Protein AF-A0A9D1E280-F1 (afdb_monomer)

InterPro domains:
  IPR027417 P-loop containing nucleoside triphosphate hydrolase [G3DSA:3.40.50.300] (17-86)
  IPR027417 P-loop containing nucleoside triphosphate hydrolase [SSF52540] (41-78)
  IPR041682 AAA domain, group 14 [PF13173] (40-83)

Organism: NCBI:txid2840730

Foldseek 3Di:
DDPVLVVVQQVVVVVVLVPDDLPPPDDDPCLVVDDPPDPDDDDQDDDPPPCSVVSVSSSCVVVVDDDGDDDCPPPSNPPPDPVNVPD

Mean predicted aligned error: 4.61 Å

Radius of gyration: 14.78 Å; Cα contacts (8 Å, |Δi|>4): 31; chains: 1; bounding box: 34×29×33 Å

pLDDT: mean 89.34, std 5.33, range [56.62, 94.88]

Sequence (87 aa):
MNTQALLSVVADQREELLSNDCSELCSRHEESRLDLKSYRAQVVIGVRRCGKSTLCEMFLKQSGAEFAYVNFDDDRMKDMEASDLDR

Solvent-accessible surface area (backbone atoms only — not comparable to full-atom values): 5964 Å² total; per-re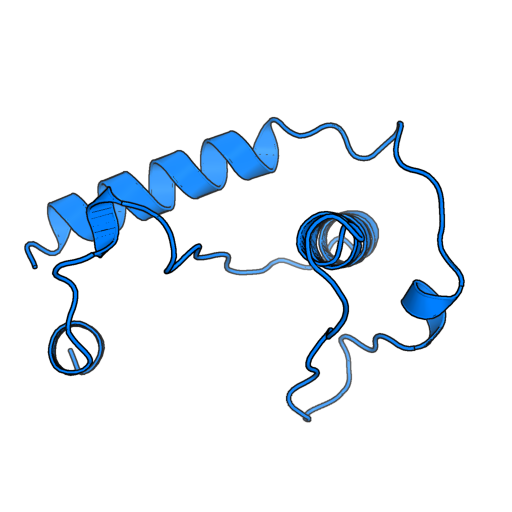sidue (Å²): 108,61,68,70,59,52,52,50,53,45,49,52,52,49,52,55,59,68,68,57,76,61,85,84,58,81,87,59,81,67,59,80,76,62,62,93,84,53,94,61,94,80,82,88,81,79,65,90,89,72,49,61,67,59,50,53,52,44,53,44,60,76,67,70,59,90,78,87,79,82,70,74,84,38,80,92,45,68,78,59,51,76,78,65,69,78,116

Structure (mmCIF, N/CA/C/O backbone):
data_AF-A0A9D1E280-F1
#
_entry.id   AF-A0A9D1E280-F1
#
loop_
_atom_site.group_PDB
_atom_site.id
_atom_site.type_symbol
_atom_site.label_atom_id
_atom_site.label_alt_id
_atom_site.label_comp_id
_atom_site.label_asym_id
_atom_site.label_entity_id
_atom_site.label_seq_id
_atom_site.pdbx_PDB_ins_code
_atom_site.Cartn_x
_atom_site.Cartn_y
_atom_site.Cartn_z
_atom_site.occupancy
_atom_site.B_iso_or_equiv
_atom_site.auth_seq_id
_atom_site.auth_comp_id
_atom_site.auth_asym_id
_atom_site.auth_atom_id
_atom_site.pdbx_PDB_model_num
ATOM 1 N N . MET A 1 1 ? -14.147 -0.084 16.616 1.00 71.50 1 MET A N 1
ATOM 2 C CA . MET A 1 1 ? -13.885 1.320 16.191 1.00 71.50 1 MET A CA 1
ATOM 3 C C . MET A 1 1 ? -15.129 1.954 15.537 1.00 71.50 1 MET A C 1
ATOM 5 O O . MET A 1 1 ? -16.024 1.225 15.135 1.00 71.50 1 MET A O 1
ATOM 9 N N . ASN A 1 2 ? -15.254 3.289 15.431 1.00 84.44 2 ASN A N 1
ATOM 10 C CA . ASN A 1 2 ? -16.378 3.911 14.695 1.00 84.44 2 ASN A CA 1
ATOM 11 C C . ASN A 1 2 ? -16.163 3.769 13.173 1.00 84.44 2 ASN A C 1
ATOM 13 O O . ASN A 1 2 ? -15.115 4.166 12.667 1.00 84.44 2 ASN A O 1
ATOM 17 N N . THR A 1 3 ? -17.156 3.262 12.436 1.00 86.31 3 THR A N 1
ATOM 18 C CA . THR A 1 3 ? -17.112 3.095 10.971 1.00 86.31 3 THR A CA 1
ATOM 19 C C . THR A 1 3 ? -16.778 4.389 10.225 1.00 86.31 3 THR A C 1
ATOM 21 O O . THR A 1 3 ? -16.013 4.357 9.268 1.00 86.31 3 THR A O 1
ATOM 24 N N . GLN A 1 4 ? -17.285 5.546 10.665 1.00 89.38 4 GLN A N 1
ATOM 25 C CA . GLN A 1 4 ? -16.947 6.831 10.036 1.00 89.38 4 GLN A CA 1
ATOM 26 C C . GLN A 1 4 ? -15.463 7.181 10.197 1.00 89.38 4 GLN A C 1
ATOM 28 O O . GLN A 1 4 ? -14.863 7.741 9.283 1.00 89.38 4 GLN A O 1
ATOM 33 N N . ALA A 1 5 ? -14.864 6.818 11.334 1.00 89.88 5 ALA A N 1
ATOM 34 C CA . ALA A 1 5 ? -13.440 7.027 11.570 1.00 89.88 5 ALA A CA 1
ATOM 35 C C . ALA A 1 5 ? -12.601 6.116 10.663 1.00 89.88 5 ALA A C 1
ATOM 37 O O . ALA A 1 5 ? -11.676 6.599 10.020 1.00 89.88 5 ALA A O 1
ATOM 38 N N . LEU A 1 6 ? -12.975 4.836 10.536 1.00 89.06 6 LEU A N 1
ATOM 39 C CA . LEU A 1 6 ? -12.350 3.900 9.592 1.00 89.06 6 LEU A CA 1
ATOM 40 C C . LEU A 1 6 ? -12.389 4.424 8.156 1.00 89.06 6 LEU A C 1
ATOM 42 O O . LEU A 1 6 ? -11.361 4.467 7.488 1.00 89.06 6 LEU A O 1
ATOM 46 N N . LEU A 1 7 ? -13.565 4.860 7.698 1.00 91.12 7 LEU A N 1
ATOM 47 C CA . LEU A 1 7 ? -13.739 5.396 6.349 1.00 91.12 7 LEU A CA 1
ATOM 48 C C . LEU A 1 7 ? -12.881 6.639 6.113 1.00 91.12 7 LEU A C 1
ATOM 50 O O . LEU A 1 7 ? -12.285 6.754 5.048 1.00 91.12 7 LEU A O 1
ATOM 54 N N . SER A 1 8 ? -12.784 7.535 7.099 1.00 94.06 8 SER A N 1
ATOM 55 C CA . SER A 1 8 ? -11.900 8.702 7.018 1.00 94.06 8 SER A CA 1
ATOM 56 C C . SER A 1 8 ? -10.437 8.284 6.890 1.00 94.06 8 SER A C 1
ATOM 58 O O . SER A 1 8 ? -9.746 8.775 6.009 1.00 94.06 8 SER A O 1
ATOM 60 N N . VAL A 1 9 ? -9.972 7.342 7.716 1.00 94.12 9 VAL A N 1
ATOM 61 C CA . VAL A 1 9 ? -8.579 6.871 7.670 1.00 94.12 9 VAL A CA 1
ATOM 62 C C . VAL A 1 9 ? -8.266 6.224 6.321 1.00 94.12 9 VAL A C 1
ATOM 64 O O . VAL A 1 9 ? -7.247 6.540 5.717 1.00 94.12 9 VAL A O 1
ATOM 67 N N . VAL A 1 10 ? -9.146 5.355 5.814 1.00 93.38 10 VAL A N 1
ATOM 68 C CA . VAL A 1 10 ? -8.963 4.708 4.504 1.00 93.38 10 VAL A CA 1
ATOM 69 C C . VAL A 1 10 ? -9.016 5.730 3.362 1.00 93.38 10 VAL A C 1
ATOM 71 O O . VAL A 1 10 ? -8.261 5.604 2.399 1.00 93.38 10 VAL A O 1
ATOM 74 N N . ALA A 1 11 ? -9.870 6.754 3.455 1.00 94.44 11 ALA A N 1
ATOM 75 C CA . ALA A 1 11 ? -9.916 7.836 2.474 1.00 94.44 11 ALA A CA 1
ATOM 76 C C . ALA A 1 11 ? -8.598 8.623 2.443 1.00 94.44 11 ALA A C 1
ATOM 78 O O . ALA A 1 11 ? -8.033 8.794 1.364 1.00 94.44 11 ALA A O 1
ATOM 79 N N . ASP A 1 12 ? -8.065 9.000 3.607 1.00 94.75 12 ASP A N 1
ATOM 80 C CA . ASP A 1 12 ? -6.774 9.687 3.712 1.00 94.75 12 ASP A CA 1
ATOM 81 C C . ASP A 1 12 ? -5.637 8.821 3.145 1.00 94.75 12 ASP A C 1
ATOM 83 O O . ASP A 1 12 ? -4.818 9.293 2.360 1.00 94.75 12 ASP A O 1
ATOM 87 N N . GLN A 1 13 ? -5.615 7.525 3.486 1.00 93.50 13 GLN A N 1
ATOM 88 C CA . GLN A 1 13 ? -4.636 6.568 2.958 1.00 93.50 13 GLN A CA 1
ATOM 89 C C . GLN A 1 13 ? -4.713 6.460 1.430 1.00 93.50 13 GLN A C 1
ATOM 91 O O . GLN A 1 13 ? -3.686 6.334 0.761 1.00 93.50 13 GLN A O 1
ATOM 96 N N . ARG A 1 14 ? -5.922 6.518 0.857 1.00 92.19 14 ARG A N 1
ATOM 97 C CA . ARG A 1 14 ? -6.115 6.531 -0.597 1.00 92.19 14 ARG A CA 1
ATOM 98 C C . ARG A 1 14 ? -5.546 7.801 -1.217 1.00 92.19 14 ARG A C 1
ATOM 100 O O . ARG A 1 14 ? -4.906 7.715 -2.259 1.00 92.19 14 ARG A O 1
ATOM 107 N N . G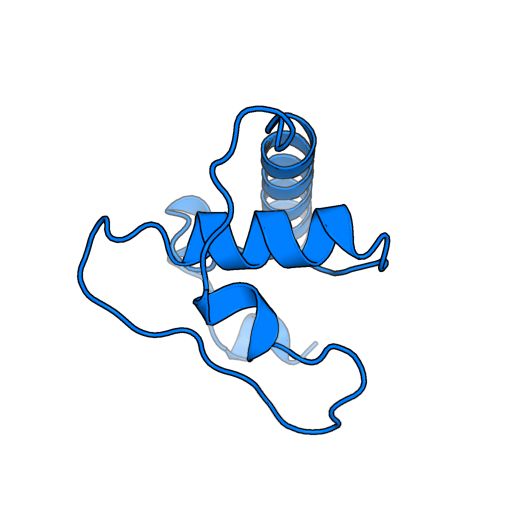LU A 1 15 ? -5.794 8.963 -0.622 1.00 92.81 15 GLU A N 1
ATOM 108 C CA . GLU A 1 15 ? -5.266 10.236 -1.124 1.00 92.81 15 GLU A CA 1
ATOM 109 C C . GLU A 1 15 ? -3.736 10.266 -1.087 1.00 92.81 15 GLU A C 1
ATOM 111 O O . GLU A 1 15 ? -3.113 10.614 -2.091 1.00 92.81 15 GLU A O 1
ATOM 116 N N . GLU A 1 16 ? -3.131 9.809 0.012 1.00 90.38 16 GLU A N 1
ATOM 117 C CA . GLU A 1 16 ? -1.678 9.659 0.135 1.00 90.38 16 GLU A CA 1
ATOM 118 C C . GLU A 1 16 ? -1.128 8.743 -0.964 1.00 90.38 16 GLU A C 1
ATOM 120 O O . GLU A 1 16 ? -0.231 9.130 -1.716 1.00 90.38 16 GLU A O 1
ATOM 125 N N . LEU A 1 17 ? -1.728 7.563 -1.132 1.00 88.94 17 LEU A N 1
ATOM 126 C CA . LEU A 1 17 ? -1.330 6.615 -2.163 1.00 88.94 17 LEU A CA 1
ATOM 127 C C . LEU A 1 17 ? -1.451 7.219 -3.567 1.00 88.94 17 LEU A C 1
ATOM 129 O O . LEU A 1 17 ? -0.570 7.027 -4.395 1.00 88.94 17 LEU A O 1
ATOM 133 N N . LEU A 1 18 ? -2.516 7.962 -3.867 1.00 87.25 18 LEU A N 1
ATOM 134 C CA . LEU A 1 18 ? -2.689 8.606 -5.174 1.00 87.25 18 LEU A CA 1
ATOM 135 C C . LEU A 1 18 ? -1.678 9.733 -5.415 1.00 87.25 18 LEU A C 1
ATOM 137 O O . LEU A 1 18 ? -1.322 9.978 -6.565 1.00 87.25 18 LEU A O 1
ATOM 141 N N . SER A 1 19 ? -1.201 10.389 -4.356 1.00 87.69 19 SER A N 1
ATOM 142 C CA . SER A 1 19 ? -0.218 11.473 -4.452 1.00 87.69 19 SER A CA 1
ATOM 143 C C . SER A 1 19 ? 1.200 10.994 -4.790 1.00 87.69 19 SER A C 1
ATOM 145 O O . SER A 1 19 ? 2.007 11.771 -5.300 1.00 87.69 19 SER A O 1
ATOM 147 N N . ASN A 1 20 ? 1.497 9.713 -4.556 1.00 84.62 20 ASN A N 1
ATOM 148 C CA . ASN A 1 20 ? 2.795 9.123 -4.863 1.00 84.62 20 ASN A CA 1
ATOM 149 C C . ASN A 1 20 ? 3.008 8.995 -6.378 1.00 84.62 20 ASN A C 1
ATOM 151 O O . ASN A 1 20 ? 2.359 8.179 -7.049 1.00 84.62 20 ASN A O 1
ATOM 155 N N . ASP A 1 21 ? 3.977 9.740 -6.903 1.00 83.50 21 ASP A N 1
ATOM 156 C CA . ASP A 1 21 ? 4.426 9.596 -8.282 1.00 83.50 21 ASP A CA 1
ATOM 157 C C . ASP A 1 21 ? 5.314 8.350 -8.432 1.00 83.50 21 ASP A C 1
ATOM 159 O O . ASP A 1 21 ? 6.418 8.265 -7.893 1.00 83.50 21 ASP A O 1
ATOM 163 N N . CYS A 1 22 ? 4.819 7.351 -9.165 1.00 80.94 22 CYS A N 1
ATOM 164 C CA . CYS A 1 22 ? 5.566 6.123 -9.434 1.00 80.94 22 CYS A CA 1
ATOM 165 C C . CYS A 1 22 ? 6.458 6.200 -10.678 1.00 80.94 22 CYS A C 1
ATOM 167 O O . CYS A 1 22 ? 7.161 5.231 -10.960 1.00 80.94 22 CYS A O 1
ATOM 169 N N . SER A 1 23 ? 6.437 7.307 -11.427 1.00 78.94 23 SER A N 1
ATOM 170 C CA . SER A 1 23 ? 7.250 7.466 -12.638 1.00 78.94 23 SER A CA 1
ATOM 171 C C . SER A 1 23 ? 8.750 7.562 -12.341 1.00 78.94 23 SER A C 1
ATOM 173 O O . SE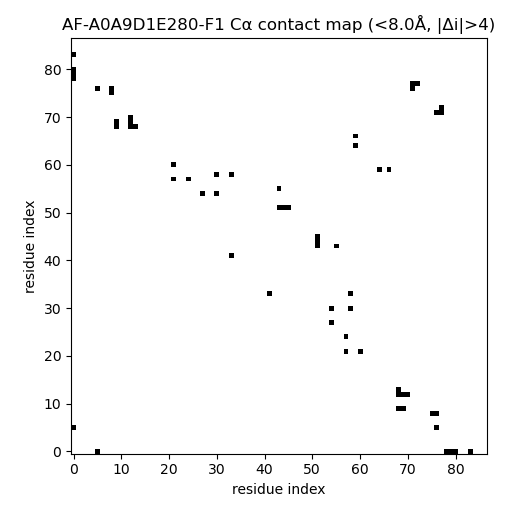R A 1 23 ? 9.566 7.150 -13.163 1.00 78.94 23 SER A O 1
ATOM 175 N N . GLU A 1 24 ? 9.116 8.025 -11.143 1.00 81.25 24 GLU A N 1
ATOM 176 C CA . GLU A 1 24 ? 10.506 8.146 -10.689 1.00 81.25 24 GLU A CA 1
ATOM 177 C C . GLU A 1 24 ? 11.049 6.867 -10.024 1.00 81.25 24 GLU A C 1
ATOM 179 O O . GLU A 1 24 ? 12.219 6.806 -9.635 1.00 81.25 24 GLU A O 1
ATOM 184 N N . LEU A 1 25 ? 10.222 5.827 -9.866 1.00 86.00 25 LEU A N 1
ATOM 185 C CA . LEU A 1 25 ? 10.628 4.600 -9.185 1.00 86.00 25 LEU A CA 1
ATOM 186 C C . LEU A 1 25 ? 11.473 3.691 -10.087 1.00 86.00 25 LEU A C 1
ATOM 188 O O . LEU A 1 25 ? 11.213 3.514 -11.275 1.00 86.00 25 LEU A O 1
ATOM 192 N N . CYS A 1 26 ? 12.482 3.057 -9.490 1.00 87.62 26 CYS A N 1
ATOM 193 C CA . CYS A 1 26 ? 13.332 2.099 -10.189 1.00 87.62 26 CYS A CA 1
ATOM 194 C C . CYS A 1 26 ? 12.645 0.739 -10.334 1.00 87.62 26 CYS A C 1
ATOM 196 O O . CYS A 1 26 ? 12.223 0.147 -9.335 1.00 87.62 26 CYS A O 1
ATOM 198 N N . SER A 1 27 ? 12.676 0.192 -11.550 1.00 86.56 27 SER A N 1
ATOM 199 C CA . SER A 1 27 ? 12.245 -1.179 -11.819 1.00 86.56 27 SER A CA 1
ATOM 200 C C . SER A 1 27 ? 13.065 -2.205 -11.032 1.00 86.56 27 SER A C 1
ATOM 202 O O . SER A 1 27 ? 14.280 -2.054 -10.855 1.00 86.56 27 SER A O 1
ATOM 204 N N . ARG A 1 28 ? 12.422 -3.297 -10.634 1.00 88.69 28 ARG A N 1
ATOM 205 C CA . ARG A 1 28 ? 12.974 -4.418 -9.881 1.00 88.69 28 ARG A CA 1
ATOM 206 C C . ARG A 1 28 ? 12.668 -5.735 -10.573 1.00 88.69 28 ARG A C 1
ATOM 208 O O . ARG A 1 28 ? 11.593 -5.953 -11.120 1.00 88.69 28 ARG A O 1
ATOM 215 N N . HIS A 1 29 ? 13.610 -6.667 -10.485 1.00 89.50 29 HIS A N 1
ATOM 216 C CA . HIS A 1 29 ? 13.445 -7.990 -11.081 1.00 89.50 29 HIS A CA 1
ATOM 217 C C . HIS A 1 29 ? 12.254 -8.758 -10.477 1.00 89.50 29 HIS A C 1
ATOM 219 O O . HIS A 1 29 ? 11.577 -9.513 -11.175 1.00 89.50 29 HIS A O 1
ATOM 225 N N . GLU A 1 30 ? 11.976 -8.549 -9.189 1.00 91.44 30 GLU A N 1
ATOM 226 C CA . GLU A 1 30 ? 10.905 -9.209 -8.443 1.00 91.44 30 GLU A CA 1
ATOM 227 C C . GLU A 1 30 ? 9.501 -8.896 -8.972 1.00 91.44 30 GLU A C 1
ATOM 229 O O . GLU A 1 30 ? 8.608 -9.714 -8.764 1.00 91.44 30 GLU A O 1
ATOM 234 N N . GLU A 1 31 ? 9.302 -7.786 -9.692 1.00 90.25 31 GLU A N 1
ATOM 235 C CA . GLU A 1 31 ? 8.014 -7.452 -10.324 1.00 90.25 31 GLU A CA 1
ATOM 236 C C . GLU A 1 31 ? 7.523 -8.574 -11.238 1.00 90.25 31 GLU A C 1
ATOM 238 O O . GLU A 1 31 ? 6.350 -8.928 -11.218 1.00 90.25 31 GLU A O 1
ATOM 243 N N . SER A 1 32 ? 8.445 -9.208 -11.972 1.00 90.00 32 SER A N 1
ATOM 244 C CA . SER A 1 32 ? 8.140 -10.316 -12.887 1.00 90.00 32 SER A CA 1
ATOM 245 C C . SER A 1 32 ? 7.593 -11.572 -12.197 1.00 90.00 32 SER A C 1
ATOM 247 O O . SER A 1 32 ? 7.123 -12.489 -12.868 1.00 90.00 32 SER A O 1
ATOM 249 N N . ARG A 1 33 ? 7.674 -11.638 -10.863 1.00 92.38 33 ARG A N 1
ATOM 250 C CA . ARG A 1 33 ? 7.190 -12.764 -10.053 1.00 92.38 33 ARG A CA 1
ATOM 251 C C . ARG A 1 33 ? 5.789 -12.535 -9.497 1.00 92.38 33 ARG A C 1
ATOM 253 O O . ARG A 1 33 ? 5.226 -13.469 -8.930 1.00 92.38 33 ARG A O 1
ATOM 260 N N . LEU A 1 34 ? 5.264 -11.316 -9.610 1.00 93.31 34 LEU A N 1
ATOM 261 C CA . LEU A 1 34 ? 3.916 -10.973 -9.186 1.00 93.31 34 LEU A CA 1
ATOM 262 C C . LEU A 1 34 ? 2.942 -11.220 -10.340 1.00 93.31 34 LEU A C 1
ATOM 264 O O . LEU A 1 34 ? 3.203 -10.847 -11.482 1.00 93.31 34 LEU A O 1
ATOM 268 N N . ASP A 1 35 ? 1.804 -11.841 -10.038 1.00 93.81 35 ASP A N 1
ATOM 269 C CA . ASP A 1 35 ? 0.782 -12.168 -11.033 1.00 93.81 35 ASP A CA 1
ATOM 270 C C . ASP A 1 35 ? -0.621 -11.794 -10.549 1.00 93.81 35 ASP A C 1
ATOM 272 O O . ASP A 1 35 ? -1.203 -12.471 -9.704 1.00 93.81 35 ASP A O 1
ATOM 276 N N . LEU A 1 36 ? -1.206 -10.742 -11.123 1.00 90.56 36 LEU A N 1
ATOM 277 C CA . LEU A 1 36 ? -2.564 -10.297 -10.783 1.00 90.56 36 LEU A CA 1
ATOM 278 C C . LEU A 1 36 ? -3.665 -11.265 -11.226 1.00 90.56 36 LEU A C 1
ATOM 280 O O . LEU A 1 36 ? -4.792 -11.157 -10.751 1.00 90.56 36 LEU A O 1
ATOM 284 N N . LYS A 1 37 ? -3.372 -12.202 -12.132 1.00 91.50 37 LYS A N 1
ATOM 285 C CA . LYS A 1 37 ? -4.346 -13.195 -12.610 1.00 91.50 37 LYS A CA 1
ATOM 286 C C . LYS A 1 37 ? -4.364 -14.456 -11.750 1.00 91.50 37 LYS A C 1
ATOM 288 O O . LYS A 1 37 ? -5.221 -15.318 -11.940 1.00 91.50 37 LYS A O 1
ATOM 293 N N . SER A 1 38 ? -3.427 -14.579 -10.816 1.00 92.94 38 SER A N 1
ATOM 294 C CA . SER A 1 38 ? -3.347 -15.717 -9.914 1.00 92.94 38 SER A CA 1
ATOM 295 C C . SER A 1 38 ? -4.470 -15.679 -8.878 1.00 92.94 38 SER A C 1
ATOM 297 O O . SER A 1 38 ? -4.650 -14.694 -8.169 1.00 92.94 38 SER A O 1
ATOM 299 N N . TYR A 1 39 ? -5.169 -16.802 -8.706 1.00 93.00 39 TYR A N 1
ATOM 300 C CA . TYR A 1 39 ? -6.158 -16.990 -7.634 1.00 93.00 39 TYR A CA 1
ATOM 301 C C . TYR A 1 39 ? -5.527 -17.256 -6.255 1.00 93.00 39 TYR A C 1
ATOM 303 O O . TYR A 1 39 ? -6.224 -17.616 -5.307 1.00 93.00 39 TYR A O 1
ATOM 311 N N . ARG A 1 40 ? -4.198 -17.157 -6.132 1.00 94.12 40 ARG A N 1
ATOM 312 C CA . ARG A 1 40 ? -3.474 -17.411 -4.882 1.00 94.12 40 ARG A CA 1
ATOM 313 C C . ARG A 1 40 ? -3.114 -16.103 -4.195 1.00 94.12 40 ARG A C 1
ATOM 315 O O . ARG A 1 40 ? -2.674 -15.158 -4.845 1.00 94.12 40 ARG A O 1
ATOM 322 N N . ALA A 1 41 ? -3.195 -16.103 -2.866 1.00 93.25 41 ALA A N 1
ATOM 323 C CA . ALA A 1 41 ? -2.601 -15.045 -2.064 1.00 93.25 41 ALA A CA 1
ATOM 324 C C . ALA A 1 41 ? -1.088 -14.984 -2.328 1.00 93.25 41 ALA A C 1
ATOM 326 O O . ALA A 1 41 ? -0.387 -15.996 -2.243 1.00 93.25 41 ALA A O 1
ATOM 327 N N . GLN A 1 42 ? -0.596 -13.794 -2.658 1.00 93.75 42 GLN A N 1
ATOM 328 C CA . GLN A 1 42 ? 0.819 -13.522 -2.892 1.00 93.75 42 GLN A CA 1
ATOM 329 C C . GLN A 1 42 ? 1.334 -12.623 -1.778 1.00 93.75 42 GLN A C 1
ATOM 331 O O . GLN A 1 42 ? 0.715 -11.614 -1.452 1.00 93.75 42 GLN A O 1
ATOM 336 N N . VAL A 1 43 ? 2.464 -13.001 -1.184 1.00 94.12 43 VAL A N 1
ATOM 337 C CA . VAL A 1 43 ? 3.043 -12.293 -0.039 1.00 94.12 43 VAL A CA 1
ATOM 338 C C . VAL A 1 43 ? 4.447 -11.829 -0.402 1.00 94.12 43 VAL A C 1
ATOM 340 O O . VAL A 1 43 ? 5.319 -12.642 -0.707 1.00 94.12 43 VAL A O 1
ATOM 343 N N . VAL A 1 44 ? 4.674 -10.517 -0.345 1.00 93.56 44 VAL A N 1
ATOM 344 C CA . VAL A 1 44 ? 5.989 -9.907 -0.573 1.00 93.56 44 VAL A CA 1
ATOM 345 C C . VAL A 1 44 ? 6.696 -9.723 0.768 1.00 93.56 44 VAL A C 1
ATOM 347 O O . VAL A 1 44 ? 6.263 -8.942 1.613 1.00 93.56 44 VAL A O 1
ATOM 350 N N . ILE A 1 45 ? 7.806 -10.435 0.965 1.00 94.12 45 ILE A N 1
ATOM 351 C CA . ILE A 1 45 ? 8.589 -10.434 2.212 1.00 94.12 45 ILE A CA 1
ATOM 352 C C . ILE A 1 45 ? 9.983 -9.826 2.020 1.00 94.12 45 ILE A C 1
ATOM 354 O O . ILE A 1 45 ? 10.452 -9.634 0.901 1.00 94.12 45 ILE A O 1
ATOM 358 N N . GLY A 1 46 ? 10.661 -9.506 3.125 1.00 93.81 46 GLY A N 1
ATOM 359 C CA . GLY A 1 46 ? 12.002 -8.914 3.105 1.00 93.81 46 GLY A CA 1
ATOM 360 C C . GLY A 1 46 ? 12.287 -7.996 4.294 1.00 93.81 46 GLY A C 1
ATOM 361 O O . GLY A 1 46 ? 11.388 -7.630 5.055 1.00 93.81 46 GLY A O 1
ATOM 362 N N . VAL A 1 47 ? 13.547 -7.588 4.440 1.00 94.88 47 VAL A N 1
ATOM 363 C CA . VAL A 1 47 ? 14.040 -6.793 5.581 1.00 94.88 47 VAL A CA 1
ATOM 364 C C . VAL A 1 47 ? 13.411 -5.392 5.678 1.00 94.88 47 VAL A C 1
ATOM 366 O O . VAL A 1 47 ? 12.828 -4.867 4.725 1.00 94.88 47 VAL A O 1
ATOM 369 N N . ARG A 1 48 ? 13.492 -4.754 6.854 1.00 90.38 48 ARG A N 1
ATOM 370 C CA . ARG A 1 48 ? 13.006 -3.374 7.047 1.00 90.38 48 ARG A CA 1
ATOM 371 C C . ARG A 1 48 ? 13.704 -2.433 6.051 1.00 90.38 48 ARG A C 1
ATOM 373 O O . ARG A 1 48 ? 14.907 -2.549 5.847 1.00 90.38 48 ARG A O 1
ATOM 380 N N . ARG A 1 49 ? 12.951 -1.494 5.461 1.00 89.31 49 ARG A N 1
ATOM 381 C CA . ARG A 1 49 ? 13.425 -0.510 4.460 1.00 89.31 49 ARG A CA 1
ATOM 382 C C . ARG A 1 49 ? 13.867 -1.072 3.098 1.00 89.31 49 ARG A C 1
ATOM 384 O O . ARG A 1 49 ? 14.378 -0.311 2.291 1.00 89.31 49 ARG A O 1
ATOM 391 N N . CYS A 1 50 ? 13.611 -2.344 2.771 1.00 91.50 50 CYS A N 1
ATOM 392 C CA . CYS A 1 50 ? 13.884 -2.834 1.410 1.00 91.50 50 CYS A CA 1
ATOM 393 C C . CYS A 1 50 ? 12.863 -2.370 0.350 1.00 91.50 50 CYS A C 1
ATOM 395 O O . CYS A 1 50 ? 13.034 -2.695 -0.819 1.00 91.50 50 CYS A O 1
ATOM 397 N N . GLY A 1 51 ? 11.821 -1.610 0.713 1.00 91.19 51 GLY A N 1
ATOM 398 C CA . GLY A 1 51 ? 10.851 -1.051 -0.243 1.00 91.19 51 GLY A CA 1
ATOM 399 C C . GLY A 1 51 ? 9.786 -2.039 -0.731 1.00 91.19 51 GLY A C 1
ATOM 400 O O . GLY A 1 51 ? 9.421 -2.012 -1.898 1.00 91.19 51 GLY A O 1
ATOM 401 N N . LYS A 1 52 ? 9.307 -2.938 0.142 1.00 93.62 52 LYS A N 1
ATOM 402 C CA . LYS A 1 52 ? 8.250 -3.916 -0.197 1.00 93.62 52 LYS A CA 1
ATOM 403 C C . LYS A 1 52 ? 6.931 -3.241 -0.566 1.00 93.62 52 LYS A C 1
ATOM 405 O O . LYS A 1 52 ? 6.354 -3.582 -1.586 1.00 93.62 52 LYS A O 1
ATOM 410 N N . SER A 1 53 ? 6.484 -2.286 0.253 1.00 89.81 53 SER A N 1
ATOM 411 C CA . SER A 1 53 ? 5.267 -1.507 -0.003 1.00 89.81 53 SER A CA 1
ATOM 412 C C . SER A 1 53 ? 5.381 -0.746 -1.320 1.00 89.81 53 SER A C 1
ATOM 414 O O . SER A 1 53 ? 4.494 -0.854 -2.154 1.00 89.81 53 SER A O 1
ATOM 416 N N . THR A 1 54 ? 6.527 -0.097 -1.551 1.00 91.50 54 THR A N 1
ATOM 417 C CA . THR A 1 54 ? 6.834 0.609 -2.802 1.00 91.50 54 THR A CA 1
ATOM 418 C C . THR A 1 54 ? 6.785 -0.314 -4.023 1.00 91.50 54 THR A C 1
ATOM 420 O O . THR A 1 54 ? 6.234 0.069 -5.046 1.00 91.50 54 THR A O 1
ATOM 423 N N . LEU A 1 55 ? 7.313 -1.542 -3.926 1.00 92.81 55 LEU A N 1
ATOM 424 C CA . LEU A 1 55 ? 7.230 -2.536 -5.004 1.00 92.81 55 LEU A CA 1
ATOM 425 C C . LEU A 1 55 ? 5.775 -2.929 -5.303 1.00 92.81 55 LEU A C 1
ATOM 427 O O . LEU A 1 55 ? 5.385 -2.946 -6.467 1.00 92.81 55 LEU A O 1
ATOM 431 N N . CYS A 1 56 ? 4.980 -3.237 -4.272 1.00 92.00 56 CYS A N 1
ATOM 432 C CA . CYS A 1 56 ? 3.572 -3.599 -4.446 1.00 92.00 56 CYS A CA 1
ATOM 433 C C . CYS A 1 56 ? 2.767 -2.450 -5.061 1.00 92.00 56 CYS A C 1
ATOM 435 O O . CYS A 1 56 ? 2.006 -2.669 -5.998 1.00 92.00 56 CYS A O 1
ATOM 437 N N . GLU A 1 57 ? 2.954 -1.232 -4.552 1.00 90.62 57 GLU A N 1
ATOM 438 C CA . GLU A 1 57 ? 2.290 -0.030 -5.050 1.00 90.62 57 GLU A CA 1
ATOM 439 C C . GLU A 1 57 ? 2.636 0.238 -6.518 1.00 90.62 57 GLU A C 1
ATOM 441 O O . GLU A 1 57 ? 1.737 0.427 -7.336 1.00 90.62 57 GLU A O 1
ATOM 446 N N . MET A 1 58 ? 3.925 0.208 -6.863 1.00 91.50 58 MET A N 1
ATOM 447 C CA . MET A 1 58 ? 4.396 0.415 -8.229 1.00 91.50 58 MET A CA 1
ATOM 448 C C . MET A 1 58 ? 3.815 -0.633 -9.184 1.00 91.50 58 MET A C 1
ATOM 450 O O . MET A 1 58 ? 3.267 -0.269 -10.221 1.00 91.50 58 MET A O 1
ATOM 454 N N . PHE A 1 59 ? 3.873 -1.917 -8.814 1.00 92.00 59 PHE A N 1
ATOM 455 C CA . PHE A 1 59 ? 3.328 -3.011 -9.617 1.00 92.00 59 PHE A CA 1
ATOM 456 C C . PHE A 1 59 ? 1.816 -2.860 -9.848 1.00 92.00 59 PHE A C 1
ATOM 458 O O . PHE A 1 59 ? 1.341 -2.976 -10.979 1.00 92.00 59 PHE A O 1
ATOM 465 N N . LEU A 1 60 ? 1.056 -2.548 -8.792 1.00 91.19 60 LEU A N 1
ATOM 466 C CA . LEU A 1 60 ? -0.391 -2.349 -8.881 1.00 91.19 60 LEU A CA 1
AT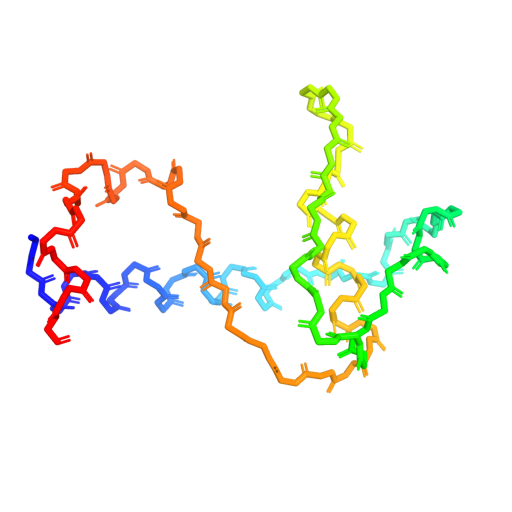OM 467 C C . LEU A 1 60 ? -0.741 -1.138 -9.754 1.00 91.19 60 LEU A C 1
ATOM 469 O O . LEU A 1 60 ? -1.554 -1.268 -10.667 1.00 91.19 60 LEU A O 1
ATOM 473 N N . LYS A 1 61 ? -0.088 0.010 -9.552 1.00 88.88 61 LYS A N 1
ATOM 474 C CA . LYS A 1 61 ? -0.326 1.217 -10.359 1.00 88.88 61 LYS A CA 1
ATOM 475 C C . LYS A 1 61 ? 0.035 1.024 -11.831 1.00 88.88 61 LYS A C 1
ATOM 477 O O . LYS A 1 61 ? -0.751 1.394 -12.698 1.00 88.88 61 LYS A O 1
ATOM 482 N N . GLN A 1 62 ? 1.185 0.417 -12.126 1.00 88.06 62 GLN A N 1
ATOM 483 C CA . GLN A 1 62 ? 1.622 0.163 -13.505 1.00 88.06 62 GLN A CA 1
ATOM 484 C C . GLN A 1 62 ? 0.728 -0.848 -14.230 1.00 88.06 62 GLN A C 1
ATOM 486 O O . GLN A 1 62 ? 0.582 -0.773 -15.449 1.00 88.06 62 GLN A O 1
ATOM 491 N N . SER A 1 63 ? 0.096 -1.770 -13.499 1.00 88.69 63 SER A N 1
ATOM 492 C CA . SER A 1 63 ? -0.857 -2.714 -14.087 1.00 88.69 63 SER A CA 1
ATOM 493 C C . SER A 1 63 ? -2.159 -2.062 -14.567 1.00 88.69 63 SER A C 1
ATOM 495 O O . SER A 1 63 ? -2.885 -2.667 -15.356 1.00 88.69 63 SER A O 1
ATOM 497 N N . GLY A 1 64 ? -2.476 -0.856 -14.076 1.00 87.44 64 GLY A N 1
ATOM 498 C CA . GLY A 1 64 ? -3.751 -0.182 -14.324 1.00 87.44 64 GLY A CA 1
ATOM 499 C C . GLY A 1 64 ? -4.965 -0.886 -13.706 1.00 87.44 64 GLY A C 1
ATOM 500 O O . GLY A 1 64 ? -6.096 -0.546 -14.048 1.00 87.44 64 GLY A O 1
ATOM 501 N N . ALA A 1 65 ? -4.757 -1.877 -12.834 1.00 88.06 65 ALA A N 1
ATOM 502 C CA . ALA A 1 65 ? -5.839 -2.558 -12.141 1.00 88.06 65 ALA A CA 1
ATOM 503 C C . ALA A 1 65 ? -6.493 -1.638 -11.103 1.00 88.06 65 ALA A C 1
ATOM 505 O O . ALA A 1 65 ? -5.823 -0.847 -10.441 1.00 88.06 65 ALA A O 1
ATOM 506 N N . GLU A 1 66 ? -7.801 -1.784 -10.920 1.00 89.25 66 GLU A N 1
ATOM 507 C CA . GLU A 1 66 ? -8.484 -1.223 -9.760 1.00 89.25 66 GLU A CA 1
ATOM 508 C C . GLU A 1 66 ? -8.173 -2.100 -8.541 1.00 89.25 66 GLU A C 1
ATOM 510 O O . GLU A 1 66 ? -8.301 -3.326 -8.599 1.00 89.25 66 GLU A O 1
ATOM 515 N N . PHE A 1 67 ? -7.725 -1.491 -7.445 1.00 89.88 67 PHE A N 1
ATOM 516 C CA . PHE A 1 67 ? -7.341 -2.221 -6.242 1.00 89.88 67 PHE A CA 1
ATOM 517 C C . PHE A 1 67 ? -7.740 -1.465 -4.976 1.00 89.88 67 PHE A C 1
ATOM 519 O O . PHE A 1 67 ? -7.793 -0.236 -4.948 1.00 89.88 67 PHE A O 1
ATOM 526 N N . ALA A 1 68 ? -7.998 -2.225 -3.913 1.00 90.12 68 ALA A N 1
ATOM 527 C CA . ALA A 1 68 ? -8.177 -1.689 -2.571 1.00 90.12 68 ALA A CA 1
ATOM 528 C C . ALA A 1 68 ? -6.830 -1.671 -1.836 1.00 90.12 68 ALA A C 1
ATOM 530 O O . ALA A 1 68 ? -6.010 -2.578 -1.996 1.00 90.12 68 ALA A O 1
ATOM 531 N N . TYR A 1 69 ? -6.621 -0.652 -1.007 1.00 91.06 69 TYR A N 1
ATOM 532 C CA . TYR A 1 69 ? -5.439 -0.503 -0.166 1.00 91.06 69 TYR A CA 1
ATOM 533 C C . TYR A 1 69 ? -5.862 -0.187 1.263 1.00 91.06 69 TYR A C 1
ATOM 535 O O . TYR A 1 69 ? -6.784 0.596 1.484 1.00 91.06 69 TYR A O 1
ATOM 543 N N . VAL A 1 70 ? -5.170 -0.797 2.219 1.00 92.38 70 VAL A N 1
ATOM 544 C CA . VAL A 1 70 ? -5.296 -0.479 3.637 1.00 92.38 70 VAL A CA 1
ATOM 545 C C . VAL A 1 70 ? -3.949 -0.700 4.312 1.00 92.38 70 VAL A C 1
ATOM 547 O O . VAL A 1 70 ? -3.313 -1.741 4.129 1.00 92.38 70 VAL A O 1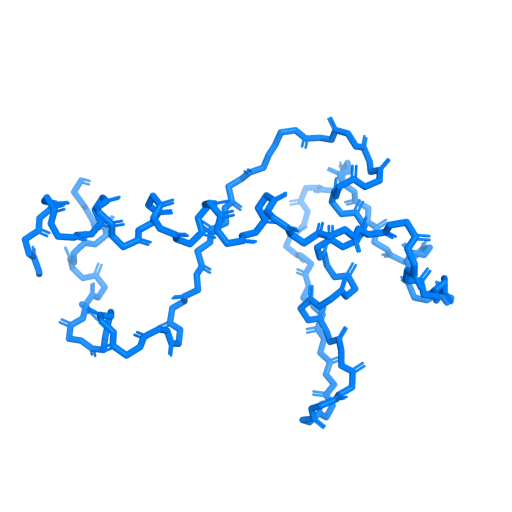
ATOM 550 N N . ASN A 1 71 ? -3.508 0.287 5.084 1.00 91.94 71 ASN A N 1
ATOM 551 C CA . ASN A 1 71 ? -2.357 0.155 5.965 1.00 91.94 71 ASN A CA 1
ATOM 552 C C . ASN A 1 71 ? -2.838 -0.094 7.395 1.00 91.94 71 ASN A C 1
ATOM 554 O O . ASN A 1 71 ? -3.260 0.839 8.077 1.00 91.94 71 ASN A O 1
ATOM 558 N N . PHE A 1 72 ? -2.753 -1.344 7.850 1.00 89.94 72 PHE A N 1
ATOM 559 C CA . PHE A 1 72 ? -3.127 -1.709 9.218 1.00 89.94 72 PHE A CA 1
ATOM 560 C C . PHE A 1 72 ? -2.113 -1.249 10.277 1.00 89.94 72 PHE A C 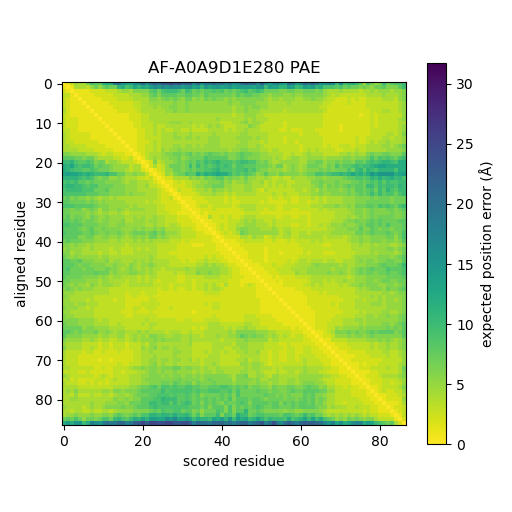1
ATOM 562 O O . PHE A 1 72 ? -2.465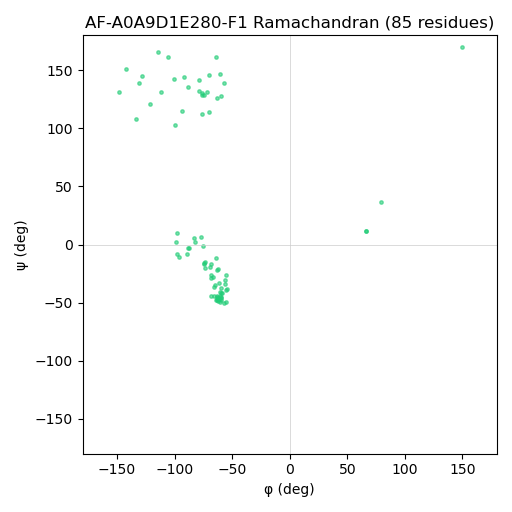 -1.201 11.450 1.00 89.94 72 PHE A O 1
ATOM 569 N N . ASP A 1 73 ? -0.893 -0.871 9.878 1.00 88.81 73 ASP A N 1
ATOM 570 C CA . ASP A 1 73 ? 0.116 -0.307 10.787 1.00 88.81 73 ASP A CA 1
ATOM 571 C C . ASP A 1 73 ? -0.090 1.206 11.027 1.00 88.81 73 ASP A C 1
ATOM 573 O O . ASP A 1 73 ? 0.723 1.842 11.695 1.00 88.81 73 ASP A O 1
ATOM 577 N N . ASP A 1 74 ? -1.136 1.817 10.458 1.00 91.69 74 ASP A N 1
ATOM 578 C CA . ASP A 1 74 ? -1.496 3.211 10.734 1.00 91.69 74 ASP A CA 1
ATOM 579 C C . ASP A 1 74 ? -1.875 3.367 12.215 1.00 91.69 74 ASP A C 1
ATOM 581 O O . ASP A 1 74 ? -2.768 2.679 12.712 1.00 91.69 74 ASP A O 1
ATOM 585 N N . ASP A 1 75 ? -1.228 4.300 12.921 1.00 91.12 75 ASP A N 1
ATOM 586 C CA . ASP A 1 75 ? -1.453 4.538 14.354 1.00 91.12 75 ASP A CA 1
ATOM 587 C C . ASP A 1 75 ? -2.930 4.815 14.687 1.00 91.12 75 ASP A C 1
ATOM 589 O O . ASP A 1 75 ? -3.387 4.549 15.803 1.00 91.12 75 ASP A O 1
ATOM 593 N N . ARG A 1 76 ? -3.703 5.333 13.724 1.00 92.19 76 ARG A N 1
ATOM 594 C CA . ARG A 1 76 ? -5.141 5.607 13.871 1.00 92.19 76 ARG A CA 1
ATOM 595 C C . ARG A 1 76 ? -5.994 4.337 13.838 1.00 92.19 76 ARG A C 1
ATOM 597 O O . ARG A 1 76 ? -7.143 4.384 14.266 1.00 92.19 76 ARG A O 1
ATOM 604 N N . MET A 1 77 ? -5.449 3.220 13.354 1.00 91.25 77 MET A N 1
ATOM 605 C CA . MET A 1 77 ? -6.084 1.898 13.334 1.00 91.25 77 MET A CA 1
ATOM 606 C C . MET A 1 77 ? -5.626 0.982 14.480 1.00 91.25 77 MET A C 1
ATOM 608 O O . MET A 1 77 ? -6.092 -0.150 14.563 1.00 91.25 77 MET A O 1
ATOM 612 N N . LYS A 1 78 ? -4.760 1.449 15.393 1.00 89.06 78 LYS A N 1
ATOM 613 C CA . LYS A 1 78 ? -4.157 0.620 16.459 1.00 89.06 78 LYS A CA 1
ATOM 614 C C . LYS A 1 78 ? -5.161 -0.108 17.369 1.00 89.06 78 LYS A C 1
ATOM 616 O O . LYS A 1 78 ? -4.840 -1.160 17.907 1.00 89.06 78 LYS A O 1
ATOM 621 N N . ASP A 1 79 ? -6.343 0.479 17.565 1.00 87.81 79 ASP A N 1
ATOM 622 C CA . ASP A 1 79 ? -7.398 -0.034 18.450 1.00 87.81 79 ASP A CA 1
ATOM 623 C C . ASP A 1 79 ? -8.463 -0.827 17.662 1.00 87.81 79 ASP A C 1
ATOM 625 O O . ASP A 1 79 ? -9.534 -1.126 18.189 1.00 87.81 79 ASP A O 1
ATOM 629 N N . MET A 1 80 ? -8.211 -1.117 16.379 1.00 88.50 80 MET A N 1
ATOM 630 C CA . MET A 1 80 ? -9.097 -1.924 15.547 1.00 88.50 80 MET A CA 1
ATOM 631 C C . MET A 1 80 ? -8.948 -3.404 15.903 1.00 88.50 80 MET A C 1
ATOM 633 O O . MET A 1 80 ? -7.843 -3.947 15.930 1.00 88.50 80 MET A O 1
ATOM 637 N N . GLU A 1 81 ? -10.073 -4.074 16.125 1.00 88.62 81 GLU A N 1
ATOM 638 C CA . GLU A 1 81 ? -10.104 -5.510 16.393 1.00 88.62 81 GLU A CA 1
ATOM 639 C C . GLU A 1 81 ? -10.615 -6.291 15.178 1.00 88.62 81 GLU A C 1
ATOM 641 O O . GLU A 1 81 ? -11.289 -5.749 14.307 1.00 88.62 81 GLU A O 1
ATOM 646 N N . ALA A 1 82 ? -10.349 -7.600 15.126 1.00 87.31 82 ALA A N 1
ATOM 647 C CA . ALA A 1 82 ? -10.884 -8.457 14.062 1.00 87.31 82 ALA A CA 1
ATOM 648 C C . ALA A 1 82 ? -12.424 -8.399 13.987 1.00 87.31 82 ALA A C 1
ATOM 650 O O . ALA A 1 82 ? -12.988 -8.408 12.898 1.00 87.31 82 ALA A O 1
ATOM 651 N N . SER A 1 83 ? -13.083 -8.246 15.140 1.00 87.75 83 SER A N 1
ATOM 652 C CA . SER A 1 83 ? -14.538 -8.101 15.259 1.00 87.75 83 SER A CA 1
ATOM 653 C C . SER A 1 83 ? -15.090 -6.844 14.570 1.00 87.75 83 SER A C 1
ATOM 655 O O . SER A 1 83 ? -16.272 -6.806 14.226 1.00 87.75 83 SER A O 1
ATOM 657 N N . ASP A 1 84 ? -14.253 -5.8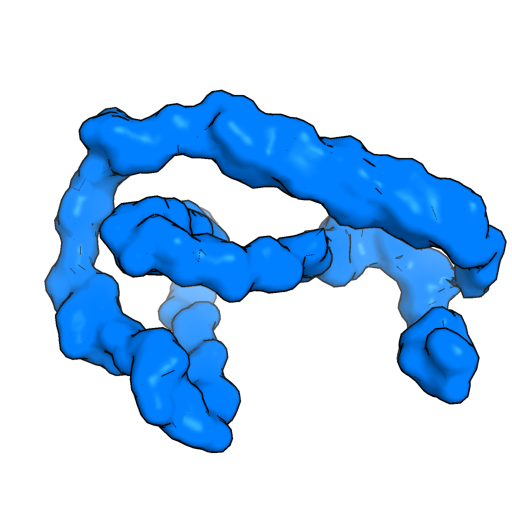26 14.333 1.00 84.38 84 ASP A N 1
ATOM 658 C CA . ASP A 1 84 ? -14.627 -4.626 13.581 1.00 84.38 84 ASP A CA 1
ATOM 659 C C . ASP A 1 84 ? -14.732 -4.891 12.063 1.00 84.38 84 ASP A C 1
ATOM 661 O O . ASP A 1 84 ? -15.330 -4.079 11.357 1.00 84.38 84 ASP A O 1
ATOM 665 N N . LEU A 1 85 ? -14.186 -6.010 11.560 1.00 81.75 85 LEU A N 1
ATOM 666 C CA . LEU A 1 85 ? -14.209 -6.405 10.141 1.00 81.75 85 LEU A CA 1
ATOM 667 C C . LEU A 1 85 ? -15.316 -7.421 9.797 1.00 81.75 85 LEU A C 1
ATOM 669 O O . LEU A 1 85 ? -15.542 -7.698 8.622 1.00 81.75 85 LEU A O 1
ATOM 673 N N . ASP A 1 86 ? -16.009 -7.966 10.799 1.00 79.31 86 ASP A N 1
ATOM 674 C CA . ASP A 1 86 ? -17.025 -9.020 10.635 1.00 79.31 86 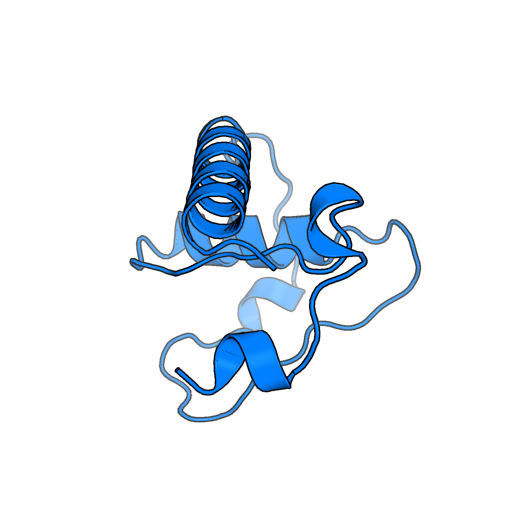ASP A CA 1
ATOM 675 C C . ASP A 1 86 ? -18.427 -8.488 10.255 1.00 79.31 86 ASP A C 1
ATOM 677 O O . ASP A 1 86 ? -19.396 -9.254 10.237 1.00 79.31 86 ASP A O 1
ATOM 681 N N . ARG A 1 87 ? -18.575 -7.179 10.003 1.00 56.62 87 ARG A N 1
ATOM 682 C CA . ARG A 1 87 ? -19.870 -6.505 9.787 1.00 56.62 87 ARG A CA 1
ATOM 683 C C . ARG A 1 87 ? -20.073 -5.963 8.382 1.00 56.62 87 ARG A C 1
ATOM 685 O O . ARG A 1 87 ? -19.121 -5.382 7.824 1.00 56.62 87 ARG A O 1
#

Secondary structure (DSSP, 8-state):
--HHHHHHHHHHHHHHHHH---TTPPP-GGGGG--TT-SS------STTS-HHHHHHHHHHHHT-------TT-GGGTT--GGGS--